Protein AF-A0A377TK53-F1 (afdb_monomer)

Radius of gyration: 16.34 Å; Cα contacts (8 Å, |Δi|>4): 93; chains: 1; bounding box: 39×44×39 Å

Mean predicted aligned error: 7.5 Å

Solvent-accessible surface area (backbone atoms only — not comparable to full-atom values): 8141 Å² total; per-residue (Å²): 136,91,84,86,88,82,91,79,59,53,68,45,54,50,68,70,58,77,65,82,84,60,102,73,78,70,63,69,45,51,53,53,54,50,49,53,52,41,72,78,66,66,74,84,88,68,83,54,44,70,42,62,84,74,58,54,81,93,41,42,94,43,36,70,63,53,53,51,48,35,44,75,70,61,76,45,63,85,86,48,52,45,61,58,61,66,82,74,84,78,51,76,68,38,51,52,53,50,47,54,49,33,56,63,48,26,78,84,39,48,69,63,20,51,56,52,44,54,51,52,51,66,65,44,70,76,58,86,126

Structure (mmCIF, N/CA/C/O backbone):
data_AF-A0A377TK53-F1
#
_entry.id   AF-A0A377TK53-F1
#
loop_
_atom_site.group_PDB
_atom_site.id
_atom_site.type_symbol
_atom_site.label_atom_id
_atom_site.label_alt_id
_atom_site.label_comp_id
_atom_site.label_asym_id
_atom_site.label_entity_id
_atom_site.label_seq_id
_atom_site.pdbx_PDB_ins_code
_atom_site.Cartn_x
_atom_site.Cartn_y
_atom_site.Cartn_z
_atom_site.occupancy
_atom_site.B_iso_or_equiv
_atom_site.auth_seq_id
_atom_site.auth_comp_id
_atom_site.auth_asym_id
_atom_site.auth_atom_id
_atom_site.pdbx_PDB_model_num
ATOM 1 N N . MET A 1 1 ? 8.059 -22.776 -9.772 1.00 59.97 1 MET A N 1
ATOM 2 C CA . MET A 1 1 ? 7.515 -21.518 -9.230 1.00 59.97 1 MET A CA 1
ATOM 3 C C . MET A 1 1 ? 8.327 -21.211 -7.991 1.00 59.97 1 MET A C 1
ATOM 5 O O . MET A 1 1 ? 8.435 -22.088 -7.143 1.00 59.97 1 MET A O 1
ATOM 9 N N . GLU A 1 2 ? 8.989 -20.063 -7.958 1.00 81.06 2 GLU A N 1
ATOM 10 C CA . GLU A 1 2 ? 9.778 -19.624 -6.807 1.00 81.06 2 GLU A CA 1
ATOM 11 C C . GLU A 1 2 ? 8.871 -18.802 -5.888 1.00 81.06 2 GLU A C 1
ATOM 13 O O . GLU A 1 2 ? 8.048 -18.025 -6.375 1.00 81.06 2 GLU A O 1
ATOM 18 N N . VAL A 1 3 ? 8.957 -19.035 -4.579 1.00 84.31 3 VAL A N 1
ATOM 19 C CA . VAL A 1 3 ? 8.161 -18.326 -3.571 1.00 84.31 3 VAL A CA 1
ATOM 20 C C . VAL A 1 3 ? 9.128 -17.680 -2.597 1.00 84.31 3 VAL A C 1
ATOM 22 O O . VAL A 1 3 ? 9.922 -18.372 -1.962 1.00 84.31 3 VAL A O 1
ATOM 25 N N . SER A 1 4 ? 9.030 -16.361 -2.475 1.00 83.44 4 SER A N 1
ATOM 26 C CA . SER A 1 4 ? 9.848 -15.568 -1.563 1.00 83.44 4 SER A CA 1
ATOM 27 C C . SER A 1 4 ? 9.000 -15.104 -0.386 1.00 83.44 4 SER A C 1
ATOM 29 O O . SER A 1 4 ? 7.893 -14.601 -0.575 1.00 83.44 4 SER A O 1
ATOM 31 N N . PHE A 1 5 ? 9.528 -15.266 0.826 1.00 85.31 5 PHE A N 1
ATOM 32 C CA . PHE A 1 5 ? 8.895 -14.803 2.058 1.00 85.31 5 PHE A CA 1
ATOM 33 C C . PHE A 1 5 ? 9.682 -13.626 2.621 1.00 85.31 5 PHE A C 1
ATOM 35 O O . PHE A 1 5 ? 10.900 -13.706 2.775 1.00 85.31 5 PHE A O 1
ATOM 42 N N . PHE A 1 6 ? 8.971 -12.555 2.956 1.00 83.31 6 PHE A N 1
ATOM 43 C CA . PHE A 1 6 ? 9.538 -11.352 3.551 1.00 83.31 6 PHE A CA 1
ATOM 44 C C . PHE A 1 6 ? 8.836 -11.081 4.879 1.00 83.31 6 PHE A C 1
ATOM 46 O O . PHE A 1 6 ? 7.615 -11.211 4.974 1.00 83.31 6 PHE A O 1
ATOM 53 N N . LEU A 1 7 ? 9.606 -10.718 5.904 1.00 82.38 7 LEU A N 1
ATOM 54 C CA . LEU A 1 7 ? 9.058 -10.206 7.157 1.00 82.38 7 LEU A CA 1
ATOM 55 C C . LEU A 1 7 ? 8.974 -8.686 7.060 1.00 82.38 7 LEU A C 1
ATOM 57 O O . LEU A 1 7 ? 9.950 -8.036 6.687 1.00 82.38 7 LEU A O 1
ATOM 61 N N . ILE A 1 8 ? 7.807 -8.141 7.392 1.00 78.56 8 ILE A N 1
ATOM 62 C CA . ILE A 1 8 ? 7.534 -6.706 7.366 1.00 78.56 8 ILE A CA 1
ATOM 63 C C . ILE A 1 8 ? 7.162 -6.281 8.784 1.00 78.56 8 ILE A C 1
ATOM 65 O O . ILE A 1 8 ? 6.319 -6.914 9.420 1.00 78.56 8 ILE A O 1
ATOM 69 N N . ASP A 1 9 ? 7.809 -5.226 9.271 1.00 79.50 9 ASP A N 1
ATOM 70 C CA . ASP A 1 9 ? 7.446 -4.567 10.522 1.00 79.50 9 ASP A CA 1
ATOM 71 C C . ASP A 1 9 ? 6.405 -3.477 10.229 1.00 79.50 9 ASP A C 1
ATOM 73 O O . ASP A 1 9 ? 6.673 -2.547 9.464 1.00 79.50 9 ASP A O 1
ATOM 77 N N . GLU A 1 10 ? 5.223 -3.619 10.832 1.00 74.31 10 GLU A N 1
ATOM 78 C CA . GLU A 1 10 ? 4.080 -2.704 10.708 1.00 74.31 10 GLU A CA 1
ATOM 79 C C . GLU A 1 10 ? 4.466 -1.261 11.074 1.00 74.31 10 GLU A C 1
ATOM 81 O O . GLU A 1 10 ? 4.167 -0.323 10.334 1.00 74.31 10 GLU A O 1
ATOM 86 N N . ASN A 1 11 ? 5.215 -1.075 12.166 1.00 72.69 11 ASN A N 1
ATOM 87 C CA . ASN A 1 11 ? 5.561 0.257 12.660 1.00 72.69 11 ASN A CA 1
ATOM 88 C C . ASN A 1 11 ? 6.606 0.935 11.777 1.00 72.69 11 ASN A C 1
ATOM 90 O O . ASN A 1 11 ? 6.524 2.140 11.545 1.00 72.69 11 ASN A O 1
ATOM 94 N N . ARG A 1 12 ? 7.565 0.164 11.256 1.00 68.38 12 ARG A N 1
ATOM 95 C CA . ARG A 1 12 ? 8.601 0.689 10.359 1.00 68.38 12 ARG A CA 1
ATOM 96 C C . ARG A 1 12 ? 8.010 1.155 9.028 1.00 68.38 12 ARG A C 1
ATOM 98 O O . ARG A 1 12 ? 8.453 2.165 8.488 1.00 68.38 12 ARG A O 1
ATOM 105 N N . PHE A 1 13 ? 7.010 0.435 8.514 1.00 67.56 13 PHE A N 1
ATOM 106 C CA . PHE A 1 13 ? 6.329 0.821 7.277 1.00 67.56 13 PHE A CA 1
ATOM 107 C C . PHE A 1 13 ? 5.521 2.111 7.468 1.00 67.56 13 PHE A C 1
ATOM 109 O O . PHE A 1 13 ? 5.651 3.021 6.660 1.00 67.56 13 PHE A O 1
ATOM 116 N N . ARG A 1 14 ? 4.784 2.242 8.579 1.00 68.69 14 ARG A N 1
ATOM 117 C CA . ARG A 1 14 ? 3.965 3.431 8.864 1.00 68.69 14 ARG A CA 1
ATOM 118 C C . ARG A 1 14 ? 4.777 4.719 9.060 1.00 68.69 14 ARG A C 1
ATOM 120 O O . ARG A 1 14 ? 4.321 5.792 8.687 1.00 68.69 14 ARG A O 1
ATOM 127 N N . HIS A 1 15 ? 5.971 4.640 9.648 1.00 64.12 15 HIS A N 1
ATOM 128 C CA . HIS A 1 15 ? 6.778 5.828 9.971 1.00 64.12 15 HIS A CA 1
ATOM 129 C C . HIS A 1 15 ? 7.702 6.283 8.829 1.00 64.12 15 HIS A C 1
ATOM 131 O O . HIS A 1 15 ? 8.598 7.093 9.060 1.00 64.12 15 HIS A O 1
ATOM 137 N N . ASN A 1 16 ? 7.509 5.769 7.604 1.00 58.03 16 ASN A N 1
AT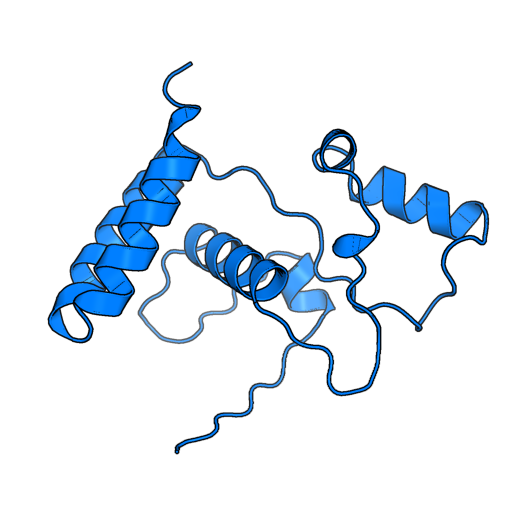OM 138 C CA . ASN A 1 16 ? 8.363 6.048 6.444 1.00 58.03 16 ASN A CA 1
ATOM 139 C C . ASN A 1 16 ? 9.861 5.811 6.741 1.00 58.03 16 ASN A C 1
ATOM 141 O O . ASN A 1 16 ? 10.748 6.442 6.164 1.00 58.03 16 ASN A O 1
ATOM 145 N N . GLU A 1 17 ? 10.163 4.887 7.661 1.00 49.97 17 GLU A N 1
ATOM 146 C CA . GLU A 1 17 ? 11.528 4.471 7.960 1.00 49.97 17 GLU A CA 1
ATOM 147 C C . GLU A 1 17 ? 11.973 3.491 6.870 1.00 49.97 17 GLU A C 1
ATOM 149 O O . GLU A 1 17 ? 12.093 2.271 7.064 1.00 49.97 17 GLU A O 1
ATOM 154 N N . SER A 1 18 ? 12.218 4.044 5.679 1.00 49.84 18 SER A N 1
ATOM 155 C CA . SER A 1 18 ? 12.887 3.381 4.566 1.00 49.84 18 SER A CA 1
ATOM 156 C C . SER A 1 18 ? 14.341 3.099 4.960 1.00 49.84 18 SER A C 1
ATOM 158 O O . SER A 1 18 ? 15.283 3.746 4.512 1.00 49.84 18 SER A O 1
ATOM 160 N N . GLY A 1 19 ? 14.543 2.159 5.884 1.00 44.72 19 GLY A N 1
ATOM 161 C CA . GLY A 1 19 ? 15.859 1.608 6.172 1.00 44.72 19 GLY A CA 1
ATOM 162 C C . GLY A 1 19 ? 16.398 0.976 4.895 1.00 44.72 19 GLY A C 1
ATOM 163 O O . GLY A 1 19 ? 15.650 0.248 4.240 1.00 44.72 19 GLY A O 1
ATOM 164 N N . SER A 1 20 ? 17.658 1.271 4.560 1.00 37.66 20 SER A N 1
ATOM 165 C CA . SER A 1 20 ? 18.227 0.957 3.250 1.00 37.66 20 SER A CA 1
ATOM 166 C C . SER A 1 20 ? 18.041 -0.522 2.919 1.00 37.66 20 SER A C 1
ATOM 168 O O . SER A 1 20 ? 18.667 -1.387 3.546 1.00 37.66 20 SER A O 1
ATOM 170 N N . LEU A 1 21 ? 17.191 -0.833 1.948 1.00 42.03 21 LEU A N 1
ATOM 171 C CA . LEU A 1 21 ? 17.032 -2.190 1.438 1.00 42.03 21 LEU A CA 1
ATOM 172 C C . LEU A 1 21 ? 17.956 -2.330 0.228 1.00 42.03 21 LEU A C 1
ATOM 174 O O . LEU A 1 21 ? 17.533 -2.637 -0.874 1.00 42.03 21 LEU A O 1
ATOM 178 N N . GLY A 1 22 ? 19.252 -2.134 0.495 1.00 40.84 22 GLY A N 1
ATOM 179 C CA . GLY A 1 22 ? 20.362 -2.410 -0.409 1.00 40.84 22 GLY A CA 1
ATOM 180 C C . GLY A 1 22 ? 20.506 -1.431 -1.570 1.00 40.84 22 GLY A C 1
ATOM 181 O O . GLY A 1 22 ? 19.842 -1.606 -2.571 1.00 40.84 22 GLY A O 1
ATOM 182 N N . GLY A 1 23 ? 21.459 -0.492 -1.466 1.00 36.88 23 GLY A N 1
ATOM 183 C CA . GLY A 1 23 ? 22.249 0.135 -2.554 1.00 36.88 23 GLY A CA 1
ATOM 184 C C . GLY A 1 23 ? 21.540 0.835 -3.726 1.00 36.88 23 GLY A C 1
ATOM 185 O O . GLY A 1 23 ? 22.200 1.485 -4.530 1.00 36.88 23 GLY A O 1
ATOM 186 N N . GLU A 1 24 ? 20.228 0.711 -3.819 1.00 46.62 24 GLU A N 1
ATOM 187 C CA . GLU A 1 24 ? 19.394 0.912 -4.994 1.00 46.62 24 GLU A CA 1
ATOM 188 C C . GLU A 1 24 ? 18.044 1.498 -4.528 1.00 46.62 24 GLU A C 1
ATOM 190 O O . GLU A 1 24 ? 16.978 1.026 -4.904 1.00 46.62 24 GLU A O 1
ATOM 195 N N . ASP A 1 25 ? 18.080 2.492 -3.638 1.00 49.84 25 ASP A N 1
ATOM 196 C CA . ASP A 1 25 ? 16.866 3.063 -3.049 1.00 49.84 25 ASP A CA 1
ATOM 197 C C . ASP A 1 25 ? 16.526 4.416 -3.693 1.00 49.84 25 ASP A C 1
ATOM 199 O O . ASP A 1 25 ? 17.309 5.366 -3.644 1.00 49.84 25 ASP A O 1
ATOM 203 N N . CYS A 1 26 ? 15.312 4.525 -4.240 1.00 51.09 26 CYS A N 1
ATOM 204 C CA . CYS A 1 26 ? 14.711 5.781 -4.714 1.00 51.09 26 CYS A CA 1
ATOM 205 C C . CYS A 1 26 ? 13.969 6.542 -3.586 1.00 51.09 26 CYS A C 1
ATOM 207 O O . CYS A 1 26 ? 12.993 7.249 -3.839 1.00 51.09 26 CYS A O 1
ATOM 209 N N . GLY A 1 27 ? 14.396 6.375 -2.328 1.00 62.09 27 GLY A N 1
ATOM 210 C CA . GLY A 1 27 ? 13.819 7.056 -1.160 1.00 62.09 27 GLY A CA 1
ATOM 211 C C . GLY A 1 27 ? 12.331 6.753 -0.916 1.00 62.09 27 GLY A C 1
ATOM 212 O O . GLY A 1 27 ? 11.881 5.616 -1.078 1.00 62.09 27 GLY A O 1
ATOM 213 N N . SER A 1 28 ? 11.564 7.786 -0.542 1.00 61.38 28 SER A N 1
ATOM 214 C CA . SER A 1 28 ? 10.114 7.749 -0.255 1.00 61.38 28 SER A CA 1
ATOM 215 C C . SER A 1 28 ? 9.264 7.270 -1.436 1.00 61.38 28 SER A C 1
ATOM 217 O O . SER A 1 28 ? 8.273 6.567 -1.251 1.00 61.38 28 SER A O 1
ATOM 219 N N . THR A 1 29 ? 9.692 7.570 -2.663 1.00 65.31 29 THR A N 1
ATOM 220 C CA . THR A 1 29 ? 8.986 7.195 -3.899 1.00 65.31 29 THR A CA 1
ATOM 221 C C . THR A 1 29 ? 8.783 5.683 -4.006 1.00 65.31 29 THR A C 1
ATOM 223 O O . THR A 1 29 ? 7.704 5.192 -4.339 1.00 65.31 29 T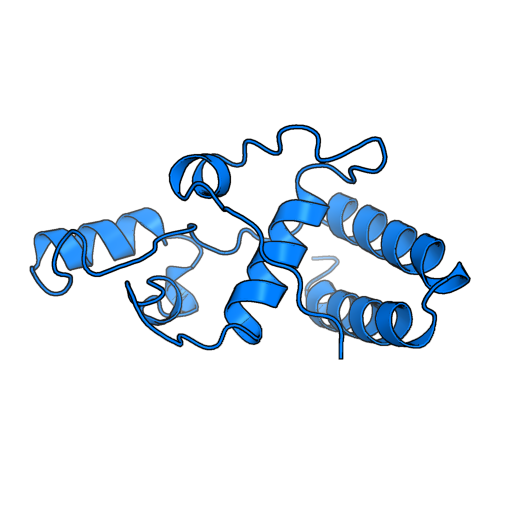HR A O 1
ATOM 226 N N . GLN A 1 30 ? 9.837 4.917 -3.719 1.00 70.06 30 GLN A N 1
ATOM 227 C CA . GLN A 1 30 ? 9.794 3.459 -3.793 1.00 70.06 30 GLN A CA 1
ATOM 228 C C . GLN A 1 30 ? 8.873 2.880 -2.722 1.00 70.06 30 GLN A C 1
ATOM 230 O O . GLN A 1 30 ? 8.174 1.903 -2.983 1.00 70.06 30 GLN A O 1
ATOM 235 N N . HIS A 1 31 ? 8.855 3.491 -1.540 1.00 74.50 31 HIS A N 1
ATOM 236 C CA . HIS A 1 31 ? 7.979 3.088 -0.452 1.00 74.50 31 HIS A CA 1
ATOM 237 C C . HIS A 1 31 ? 6.499 3.237 -0.835 1.00 74.50 31 HIS A C 1
ATOM 239 O O . HIS A 1 31 ? 5.755 2.261 -0.741 1.00 74.50 31 HIS A O 1
ATOM 245 N N . ILE A 1 32 ? 6.101 4.398 -1.367 1.00 76.81 32 ILE A N 1
ATOM 246 C CA . ILE A 1 32 ? 4.710 4.670 -1.769 1.00 76.81 32 ILE A CA 1
ATOM 247 C C . ILE A 1 32 ? 4.253 3.702 -2.865 1.00 76.81 32 ILE A C 1
ATOM 249 O O . ILE A 1 32 ? 3.188 3.101 -2.762 1.00 76.81 32 ILE A O 1
ATOM 253 N N . LEU A 1 33 ? 5.081 3.481 -3.891 1.00 78.69 33 LEU A N 1
ATOM 254 C CA . LEU A 1 33 ? 4.725 2.586 -4.997 1.00 78.69 33 LEU A CA 1
ATOM 255 C C . LEU A 1 33 ? 4.627 1.121 -4.579 1.00 78.69 33 LEU A C 1
ATOM 257 O O . LEU A 1 33 ? 3.815 0.377 -5.127 1.00 78.69 33 LEU A O 1
ATOM 261 N N . LEU A 1 34 ? 5.459 0.689 -3.629 1.00 80.50 34 LEU A N 1
ATOM 262 C CA . LEU A 1 34 ? 5.359 -0.654 -3.065 1.00 80.50 34 LEU A CA 1
ATOM 263 C C . LEU A 1 34 ? 4.102 -0.806 -2.207 1.00 80.50 34 LEU A C 1
ATOM 265 O O . LEU A 1 34 ? 3.472 -1.860 -2.270 1.00 80.50 34 LEU A O 1
ATOM 269 N N . LEU A 1 35 ? 3.732 0.221 -1.437 1.00 85.56 35 LEU A N 1
ATOM 270 C CA . LEU A 1 35 ? 2.516 0.204 -0.627 1.00 85.56 35 LEU A CA 1
ATOM 271 C C . LEU A 1 35 ? 1.254 0.202 -1.499 1.00 85.56 35 LEU A C 1
ATOM 273 O O . LEU A 1 35 ? 0.365 -0.613 -1.269 1.00 85.56 35 LEU A O 1
ATOM 277 N N . ASP A 1 36 ? 1.214 1.026 -2.549 1.00 86.38 36 ASP A N 1
ATOM 278 C CA . ASP A 1 36 ? 0.142 1.024 -3.554 1.00 86.38 36 ASP A CA 1
ATOM 279 C C . ASP A 1 36 ? 0.014 -0.346 -4.239 1.00 86.38 36 ASP A C 1
ATOM 281 O O . ASP A 1 36 ? -1.077 -0.916 -4.314 1.00 86.38 36 ASP A O 1
ATOM 285 N N . GLU A 1 37 ? 1.130 -0.916 -4.711 1.00 85.75 37 GLU A N 1
ATOM 286 C CA . GLU A 1 37 ? 1.126 -2.243 -5.336 1.00 85.75 37 GLU A CA 1
ATOM 287 C C . GLU A 1 37 ? 0.651 -3.312 -4.344 1.00 85.75 37 GLU A C 1
ATOM 289 O O . GLU A 1 37 ? -0.134 -4.190 -4.715 1.00 85.75 37 GLU A O 1
ATOM 294 N N . PHE A 1 38 ? 1.072 -3.222 -3.078 1.00 89.19 38 PHE A N 1
ATOM 295 C CA . PHE A 1 38 ? 0.612 -4.109 -2.017 1.00 89.19 38 PHE A CA 1
ATOM 296 C C . PHE A 1 38 ? -0.898 -3.983 -1.804 1.00 89.19 38 PHE A C 1
ATOM 298 O O . PHE A 1 38 ? -1.594 -4.988 -1.906 1.00 89.19 38 PHE A O 1
ATOM 305 N N . TYR A 1 39 ? -1.437 -2.786 -1.577 1.00 91.19 39 TYR A N 1
ATOM 306 C CA . TYR A 1 39 ? -2.870 -2.607 -1.338 1.00 91.19 39 TYR A CA 1
ATOM 307 C C . TYR A 1 39 ? -3.739 -3.049 -2.518 1.00 91.19 39 TYR A C 1
ATOM 309 O O . TYR A 1 39 ? -4.765 -3.696 -2.303 1.00 91.19 39 TYR A O 1
ATOM 317 N N . ARG A 1 40 ? -3.309 -2.811 -3.764 1.00 87.88 40 ARG A N 1
ATOM 318 C CA . ARG A 1 40 ? -4.076 -3.226 -4.951 1.00 87.88 40 ARG A CA 1
ATOM 319 C C . ARG A 1 40 ? -4.034 -4.726 -5.234 1.00 87.88 40 ARG A C 1
ATOM 321 O O . ARG A 1 40 ? -4.955 -5.241 -5.867 1.00 87.88 40 ARG A O 1
ATOM 328 N N . THR A 1 41 ? -2.975 -5.428 -4.827 1.00 89.81 41 THR A N 1
ATOM 329 C CA . THR A 1 41 ? -2.750 -6.831 -5.233 1.00 89.81 41 THR A CA 1
ATOM 330 C C . THR A 1 41 ? -2.726 -7.832 -4.080 1.00 89.81 41 THR A C 1
ATOM 332 O O . THR A 1 41 ? -2.730 -9.042 -4.325 1.00 89.81 41 THR A O 1
ATOM 335 N N . ALA A 1 42 ? -2.724 -7.371 -2.827 1.00 91.94 42 ALA A N 1
ATOM 336 C CA . ALA A 1 42 ? -2.641 -8.242 -1.665 1.00 91.94 42 ALA A CA 1
ATOM 337 C C . ALA A 1 42 ? -3.851 -9.175 -1.556 1.00 91.94 42 ALA A C 1
ATOM 339 O O . ALA A 1 42 ? -5.012 -8.775 -1.634 1.00 91.94 42 ALA A O 1
ATOM 340 N N . VAL A 1 43 ? -3.558 -10.444 -1.268 1.00 91.94 43 VAL A N 1
ATOM 341 C CA . VAL A 1 43 ? -4.558 -11.460 -0.946 1.00 91.94 43 VAL A CA 1
ATOM 342 C C . VAL A 1 43 ? -4.308 -11.947 0.473 1.00 91.94 43 VAL A C 1
ATOM 344 O O . VAL A 1 43 ? -3.272 -12.541 0.777 1.00 91.94 43 VAL A O 1
ATOM 347 N N . ARG A 1 44 ? -5.275 -11.713 1.364 1.00 91.94 44 ARG A N 1
ATOM 348 C CA . ARG A 1 44 ? -5.201 -12.186 2.751 1.00 91.94 44 ARG A CA 1
ATOM 349 C C . ARG A 1 44 ? -5.420 -13.697 2.805 1.00 91.94 44 ARG A C 1
ATOM 351 O O . ARG A 1 44 ? -6.547 -14.165 2.679 1.00 91.94 44 ARG A O 1
ATOM 358 N N . LEU A 1 45 ? -4.347 -14.443 3.0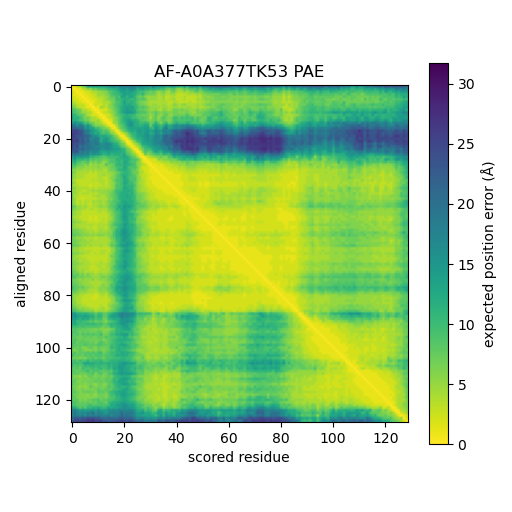62 1.00 91.56 45 LEU A N 1
ATOM 359 C CA . LEU A 1 45 ? -4.414 -15.888 3.309 1.00 91.56 45 LEU A CA 1
ATOM 360 C C . LEU A 1 45 ? -4.878 -16.209 4.741 1.00 91.56 45 LEU A C 1
ATOM 362 O O . LEU A 1 45 ? -5.694 -17.104 4.942 1.00 91.56 45 LEU A O 1
ATOM 366 N N . ALA A 1 46 ? -4.367 -15.475 5.735 1.00 91.81 46 ALA A N 1
ATOM 367 C CA . ALA A 1 46 ? -4.690 -15.615 7.158 1.00 91.81 46 ALA A CA 1
ATOM 368 C C . ALA A 1 46 ? -4.275 -14.346 7.936 1.00 91.81 46 ALA A C 1
ATOM 370 O O . ALA A 1 46 ? -3.719 -13.418 7.355 1.00 91.81 46 ALA A O 1
ATOM 371 N N . GLY A 1 47 ? -4.516 -14.304 9.252 1.00 92.50 47 GLY A N 1
ATOM 372 C CA . GLY A 1 47 ? -4.039 -13.218 10.124 1.00 92.50 47 GLY A CA 1
ATOM 373 C C . GLY A 1 47 ? -4.935 -11.979 10.118 1.00 92.50 47 GLY A C 1
ATOM 374 O O . GLY A 1 47 ? -6.138 -12.098 9.894 1.00 92.50 47 GLY A O 1
ATOM 375 N N . LYS A 1 48 ? -4.380 -10.796 10.394 1.00 93.94 48 LYS A N 1
ATOM 376 C CA . LYS A 1 48 ? -5.133 -9.533 10.480 1.00 93.94 48 LYS A CA 1
ATOM 377 C C . LYS A 1 48 ? -5.703 -9.091 9.119 1.00 93.94 48 LYS A C 1
ATOM 379 O O . LYS A 1 48 ? -5.208 -9.506 8.072 1.00 93.94 48 LYS A O 1
ATOM 384 N N . ARG A 1 49 ? -6.774 -8.291 9.120 1.00 94.44 49 ARG A N 1
ATOM 385 C CA . ARG A 1 49 ? -7.335 -7.655 7.905 1.00 94.44 49 ARG A CA 1
ATOM 386 C C . ARG A 1 49 ? -6.535 -6.405 7.547 1.00 94.44 49 ARG A C 1
ATOM 388 O O . ARG A 1 49 ? -6.013 -5.765 8.446 1.00 94.44 49 ARG A O 1
ATOM 395 N N . ILE A 1 50 ? -6.459 -6.048 6.268 1.00 94.31 50 ILE A N 1
ATOM 396 C CA . ILE A 1 50 ? -5.834 -4.785 5.844 1.00 94.31 50 ILE A CA 1
ATOM 397 C C . ILE A 1 50 ? -6.781 -3.639 6.199 1.00 94.31 50 ILE A C 1
ATOM 399 O O . ILE A 1 50 ? -7.941 -3.675 5.782 1.00 94.31 50 ILE A O 1
ATOM 403 N N . LEU A 1 51 ? -6.297 -2.669 6.980 1.00 94.50 51 LEU A N 1
ATOM 404 C CA . LEU A 1 51 ? -7.116 -1.556 7.459 1.00 94.50 51 LEU A CA 1
ATOM 405 C C . LEU A 1 51 ? -7.489 -0.573 6.351 1.00 94.50 51 LEU A C 1
ATOM 407 O O . LEU A 1 51 ? -8.636 -0.148 6.301 1.00 94.50 51 LEU A O 1
ATOM 411 N N . TRP A 1 52 ? -6.552 -0.282 5.449 1.00 94.31 52 TRP A N 1
ATOM 412 C CA . TRP A 1 52 ? -6.711 0.698 4.372 1.00 94.31 52 TRP A CA 1
ATOM 413 C C . TRP A 1 52 ? -7.997 0.516 3.548 1.00 94.31 52 TRP A C 1
ATOM 415 O O . TRP A 1 52 ? -8.682 1.480 3.243 1.00 94.31 52 TRP A O 1
ATOM 425 N N . ASN A 1 53 ? -8.431 -0.730 3.326 1.00 93.19 53 ASN A N 1
ATOM 426 C CA . ASN A 1 53 ? -9.682 -1.041 2.618 1.00 93.19 53 ASN A CA 1
ATOM 427 C C . ASN A 1 53 ? -10.965 -0.526 3.308 1.00 93.19 53 ASN A C 1
ATOM 429 O O . ASN A 1 53 ? -12.042 -0.603 2.717 1.00 93.19 53 ASN A O 1
ATOM 433 N N . MET A 1 54 ? -10.886 -0.097 4.570 1.00 94.19 54 MET A N 1
ATOM 434 C CA . MET A 1 54 ? -12.003 0.479 5.325 1.00 94.19 54 MET A CA 1
ATOM 435 C C . MET A 1 54 ? -12.088 2.002 5.186 1.00 94.19 54 MET A C 1
ATOM 437 O O . MET A 1 54 ? -13.088 2.571 5.621 1.00 94.19 54 MET A O 1
ATOM 441 N N . VAL A 1 55 ? -11.062 2.652 4.630 1.00 94.69 55 VAL A N 1
ATOM 442 C CA . VAL A 1 55 ? -10.992 4.109 4.496 1.00 94.69 55 VAL A CA 1
ATOM 443 C C . VAL A 1 55 ? -11.548 4.514 3.125 1.00 94.69 55 VAL A C 1
ATOM 445 O O . VAL A 1 55 ? -11.082 4.014 2.101 1.00 94.69 55 VAL A O 1
ATOM 448 N N . PRO A 1 56 ? -12.595 5.356 3.068 1.00 93.88 56 PRO A N 1
ATOM 449 C CA . PRO A 1 56 ? -13.092 5.904 1.810 1.00 93.88 56 PRO A CA 1
ATOM 450 C C . PRO A 1 56 ? -12.052 6.805 1.139 1.00 93.88 56 PRO A C 1
ATOM 452 O O . PRO A 1 5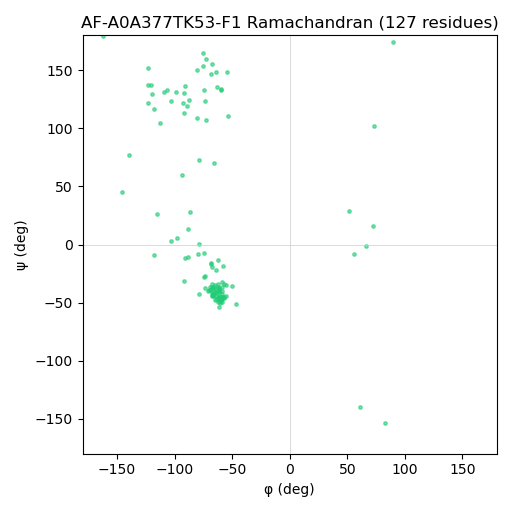6 ? -11.330 7.517 1.828 1.00 93.88 56 PRO A O 1
ATOM 455 N N . CYS A 1 57 ? -12.047 6.860 -0.197 1.00 89.75 57 CYS A N 1
ATOM 456 C CA . CYS A 1 57 ? -11.108 7.704 -0.949 1.00 89.75 57 CYS A CA 1
ATOM 457 C C . CYS A 1 57 ? -11.161 9.189 -0.544 1.00 89.75 57 CYS A C 1
ATOM 459 O O . CYS A 1 57 ? -10.123 9.838 -0.507 1.00 89.75 57 CYS A O 1
ATOM 461 N N . ASP A 1 58 ? -12.343 9.713 -0.200 1.00 92.00 58 ASP A N 1
ATOM 462 C CA . ASP A 1 58 ? -12.519 11.112 0.224 1.00 92.00 58 ASP A CA 1
ATOM 463 C C . ASP A 1 58 ? -11.873 11.417 1.595 1.00 92.00 58 ASP A C 1
ATOM 465 O O . ASP A 1 58 ? -11.655 12.577 1.937 1.00 92.00 58 ASP A O 1
ATOM 469 N N . GLU A 1 59 ? -11.557 10.385 2.382 1.00 93.75 59 GLU A N 1
ATOM 470 C CA . GLU A 1 59 ? -10.954 10.490 3.717 1.00 93.75 59 GLU A CA 1
ATOM 471 C C . GLU A 1 59 ? -9.453 10.159 3.705 1.00 93.75 59 GLU A C 1
ATOM 473 O O . GLU A 1 59 ? -8.817 10.173 4.756 1.00 93.75 59 GLU A O 1
ATOM 478 N N . GLU A 1 60 ? -8.860 9.879 2.537 1.00 89.94 60 GLU A N 1
ATOM 479 C CA . GLU A 1 60 ? -7.456 9.458 2.428 1.00 89.94 60 GLU A CA 1
ATOM 480 C C . GLU A 1 60 ? -6.487 10.535 2.944 1.00 89.94 60 GLU A C 1
ATOM 482 O O . GLU A 1 60 ? -5.541 10.233 3.671 1.00 89.94 60 GLU A O 1
ATOM 487 N N . GLU A 1 61 ? -6.766 11.813 2.660 1.00 88.75 61 GLU A N 1
ATOM 488 C CA . GLU A 1 61 ? -5.990 12.948 3.188 1.00 88.75 61 GLU A CA 1
ATOM 489 C C . GLU A 1 61 ? -6.071 13.068 4.720 1.00 88.75 61 GLU A C 1
ATOM 491 O O . GLU A 1 61 ? -5.183 13.640 5.352 1.00 88.75 61 GLU A O 1
ATOM 496 N N . HIS A 1 62 ? -7.118 12.499 5.322 1.00 92.06 62 HIS A N 1
ATOM 497 C CA . HIS A 1 62 ? -7.406 12.532 6.755 1.00 92.06 62 HIS A CA 1
ATOM 498 C C . HIS A 1 62 ? -7.338 11.125 7.376 1.00 92.06 62 HIS A C 1
ATOM 500 O O . HIS A 1 62 ? -7.976 10.866 8.399 1.00 92.06 62 HIS A O 1
ATOM 506 N N . TYR A 1 63 ? -6.557 10.217 6.770 1.00 92.75 63 TYR A N 1
ATOM 507 C CA . TYR A 1 63 ? -6.514 8.788 7.104 1.00 92.75 63 TYR A CA 1
ATOM 508 C C . TYR A 1 63 ? -6.421 8.521 8.612 1.00 92.75 63 TYR A C 1
ATOM 510 O O . TYR A 1 63 ? -7.219 7.764 9.169 1.00 92.75 63 TYR A O 1
ATOM 518 N N . ASP A 1 64 ? -5.459 9.159 9.286 1.00 92.31 64 ASP A N 1
ATOM 519 C CA . ASP A 1 64 ? -5.209 8.934 10.711 1.00 92.31 64 ASP A CA 1
ATOM 520 C C . ASP A 1 64 ? -6.402 9.364 11.575 1.00 92.31 64 ASP A C 1
ATOM 522 O O . ASP A 1 64 ? -6.825 8.614 12.459 1.00 92.31 64 ASP A O 1
ATOM 526 N N . ASP A 1 65 ? -6.987 10.529 11.293 1.00 95.00 65 ASP A N 1
ATOM 527 C CA . ASP A 1 65 ? -8.138 11.054 12.032 1.00 95.00 65 ASP A CA 1
ATOM 528 C C . ASP A 1 65 ? -9.380 10.181 11.815 1.00 95.00 65 ASP A C 1
ATOM 530 O O . ASP A 1 65 ? -10.082 9.838 12.776 1.00 95.00 65 ASP A O 1
ATOM 534 N N . TYR A 1 66 ? -9.616 9.750 10.573 1.00 95.75 66 TYR A N 1
ATOM 535 C CA . TYR A 1 66 ? -10.717 8.857 10.223 1.00 95.75 66 TYR A CA 1
ATOM 536 C C . TYR A 1 66 ? -10.603 7.513 10.954 1.00 95.75 66 TYR A C 1
ATOM 538 O O . TYR A 1 66 ? -11.540 7.067 11.629 1.00 95.75 66 TYR A O 1
ATOM 546 N N . VAL A 1 67 ? -9.426 6.886 10.893 1.00 95.31 67 VAL A N 1
ATOM 547 C CA . VAL A 1 67 ? -9.144 5.611 11.563 1.00 95.31 67 VAL A CA 1
ATOM 548 C C . VAL A 1 67 ? -9.281 5.735 13.081 1.00 95.31 67 VAL A C 1
ATOM 550 O O . VAL A 1 67 ? -9.911 4.880 13.715 1.00 95.31 67 VAL A O 1
ATOM 553 N N . MET A 1 68 ? -8.741 6.798 13.685 1.00 95.25 68 MET A N 1
ATOM 554 C CA . MET A 1 68 ? -8.892 7.048 15.122 1.00 95.25 68 MET A CA 1
ATOM 555 C C . MET A 1 68 ? -10.363 7.228 15.511 1.00 95.25 68 MET A C 1
ATOM 557 O O . MET A 1 68 ? -10.799 6.689 16.532 1.00 95.25 68 MET A O 1
ATOM 561 N N . GLY A 1 69 ? -11.152 7.908 14.676 1.00 96.88 69 GLY A N 1
ATOM 562 C CA . GLY A 1 69 ? -12.597 8.034 14.844 1.00 96.88 69 GLY A CA 1
ATOM 563 C C . GLY A 1 69 ? -13.310 6.680 14.863 1.00 96.88 69 GLY A C 1
ATOM 564 O O . GLY A 1 69 ? -14.131 6.428 15.749 1.00 96.88 69 GLY A O 1
ATOM 565 N N . LEU A 1 70 ? -12.960 5.774 13.947 1.00 96.62 70 LEU A N 1
ATOM 566 C CA . LEU A 1 70 ? -13.540 4.430 13.899 1.00 96.62 70 LEU A CA 1
ATOM 567 C C . LEU A 1 70 ? -13.181 3.574 15.126 1.00 96.62 70 LEU A C 1
ATOM 569 O O . LEU A 1 70 ? -14.029 2.819 15.615 1.00 96.62 70 LEU A O 1
ATOM 573 N N . TYR A 1 71 ? -11.960 3.698 15.656 1.00 96.06 71 TYR A N 1
ATOM 574 C CA . TYR A 1 71 ? -11.587 3.054 16.921 1.00 96.06 71 TYR A CA 1
ATOM 575 C C . TYR A 1 71 ? -12.353 3.644 18.108 1.00 96.06 71 TYR A C 1
ATOM 577 O O . TYR A 1 71 ? -12.876 2.893 18.931 1.00 96.06 71 TYR A O 1
ATOM 585 N N . ALA A 1 72 ? -12.474 4.973 18.185 1.00 96.75 72 ALA A N 1
ATOM 586 C CA . ALA A 1 72 ? -13.192 5.651 19.266 1.00 96.75 72 ALA A CA 1
ATOM 587 C C . ALA A 1 72 ? -14.686 5.286 19.304 1.00 96.75 72 ALA A C 1
ATOM 589 O O . ALA A 1 72 ? -15.277 5.176 20.377 1.00 96.75 72 ALA A O 1
ATOM 590 N N . GLN A 1 73 ? -15.290 5.054 18.137 1.00 96.38 73 GLN A N 1
ATOM 591 C CA . GLN A 1 73 ? -16.681 4.614 18.000 1.00 96.38 73 GLN A CA 1
ATOM 592 C C . GLN A 1 73 ? -16.869 3.105 18.240 1.00 96.38 73 GLN A C 1
ATOM 594 O O . GLN A 1 73 ? -18.003 2.630 18.288 1.00 96.38 73 GLN A O 1
ATOM 599 N N . GLY A 1 74 ? -15.781 2.340 18.382 1.00 94.81 74 GLY A N 1
ATOM 600 C CA . GLY A 1 74 ? -15.821 0.885 18.538 1.00 94.81 74 GLY A CA 1
ATOM 601 C C . GLY A 1 74 ? -16.181 0.127 17.257 1.00 94.81 74 GLY A C 1
ATOM 602 O O . GLY A 1 74 ? -16.530 -1.049 17.327 1.00 94.81 74 GLY A O 1
ATOM 603 N N . VAL A 1 75 ? -16.102 0.778 16.091 1.00 95.81 75 VAL A N 1
ATOM 604 C CA . VAL A 1 75 ? -16.314 0.133 14.783 1.00 95.81 75 VAL A CA 1
ATOM 605 C C . VAL A 1 75 ? -15.150 -0.806 14.463 1.00 95.81 75 VAL A C 1
ATOM 607 O O . VAL A 1 75 ? -15.352 -1.905 13.945 1.00 95.81 75 VAL A O 1
ATOM 610 N N . LEU A 1 76 ? -13.927 -0.393 14.805 1.00 96.19 76 LEU A N 1
ATOM 611 C CA . LEU A 1 76 ? -12.726 -1.209 14.668 1.00 96.19 76 LEU A CA 1
ATOM 612 C C . LEU A 1 76 ? -12.352 -1.846 16.005 1.00 96.19 76 LEU A C 1
ATOM 614 O O . LEU A 1 76 ? -12.233 -1.172 17.027 1.00 96.19 76 LEU A O 1
ATOM 618 N N . THR A 1 77 ? -12.096 -3.153 15.979 1.00 94.44 77 THR A N 1
ATOM 619 C CA . THR A 1 77 ? -11.540 -3.873 17.130 1.00 94.44 77 THR A CA 1
ATOM 620 C C . THR A 1 77 ? -10.009 -3.802 17.099 1.00 94.44 77 THR A C 1
ATOM 622 O O . THR A 1 77 ? -9.409 -4.208 16.097 1.00 94.44 77 THR A O 1
ATOM 625 N N . PRO A 1 78 ? -9.342 -3.321 18.168 1.00 88.94 78 PRO A N 1
ATOM 626 C CA . PRO A 1 78 ? -7.882 -3.318 18.249 1.00 88.94 78 PRO A CA 1
ATOM 627 C C . PRO A 1 78 ? -7.282 -4.712 18.017 1.00 88.94 78 PRO A C 1
ATOM 629 O O . PRO A 1 78 ? -7.874 -5.721 18.388 1.00 88.94 78 PRO A O 1
ATOM 632 N N . ASN A 1 79 ? -6.082 -4.773 17.433 1.00 89.62 79 ASN A N 1
ATOM 633 C CA . ASN A 1 79 ? -5.351 -6.004 17.083 1.00 89.62 79 ASN A CA 1
ATOM 634 C C . ASN A 1 79 ? -5.970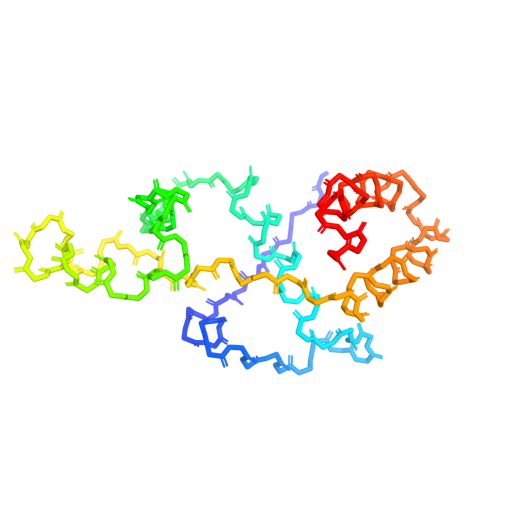 -6.906 15.995 1.00 89.62 79 ASN A C 1
ATOM 636 O O . ASN A 1 79 ? -5.332 -7.891 15.619 1.00 89.62 79 ASN A O 1
ATOM 640 N N . GLU A 1 80 ? -7.131 -6.576 15.424 1.00 94.31 80 GLU A N 1
ATOM 641 C CA . GLU A 1 80 ? -7.694 -7.323 14.282 1.00 94.31 80 GLU A CA 1
ATOM 642 C C . GLU A 1 80 ? -7.213 -6.820 12.910 1.00 94.31 80 GLU A C 1
ATOM 644 O O . GLU A 1 80 ? -7.417 -7.489 11.887 1.00 94.31 80 GLU A O 1
ATOM 649 N N . TRP A 1 81 ? -6.538 -5.669 12.892 1.00 94.00 81 TRP A N 1
ATOM 650 C CA . TRP A 1 81 ? -6.173 -4.932 11.685 1.00 94.00 81 TRP A CA 1
ATOM 651 C C . TRP A 1 81 ? -4.659 -4.748 11.552 1.00 94.00 81 TRP A C 1
ATOM 653 O O . TRP A 1 81 ? -3.963 -4.492 12.536 1.00 94.00 81 TRP A O 1
ATOM 663 N N . LEU A 1 82 ? -4.168 -4.952 10.332 1.00 92.81 82 LEU A N 1
ATOM 664 C CA . LEU A 1 82 ? -2.839 -4.582 9.869 1.00 92.81 82 LEU A CA 1
ATOM 665 C C . LEU A 1 82 ? -2.957 -3.182 9.273 1.00 92.81 82 LEU A C 1
ATOM 667 O O . LEU A 1 82 ? -3.633 -3.012 8.252 1.00 92.81 82 LEU A O 1
ATOM 671 N N . ASP A 1 83 ? -2.321 -2.216 9.920 1.00 91.38 83 ASP A N 1
ATOM 672 C CA . ASP A 1 83 ? -2.353 -0.817 9.520 1.00 91.38 83 ASP A CA 1
ATOM 673 C C . ASP A 1 83 ? -0.966 -0.374 9.050 1.00 91.38 83 ASP A C 1
ATOM 675 O O . ASP A 1 83 ? -0.058 -0.166 9.854 1.00 91.38 83 ASP A O 1
ATOM 679 N N . LEU A 1 84 ? -0.802 -0.249 7.732 1.00 89.19 84 LEU A N 1
ATOM 680 C CA . LEU A 1 84 ? 0.435 0.248 7.123 1.00 89.19 84 LEU A CA 1
ATOM 681 C C . LEU A 1 84 ? 0.348 1.747 6.776 1.00 89.19 84 LEU A C 1
ATOM 683 O O . LEU A 1 84 ? 1.291 2.269 6.191 1.00 89.19 84 LEU A O 1
ATOM 687 N N . GLY A 1 85 ? -0.739 2.434 7.159 1.00 89.00 85 GLY A N 1
ATOM 688 C CA . GLY A 1 85 ? -0.989 3.846 6.851 1.00 89.00 85 GLY A CA 1
ATOM 689 C C . GLY A 1 85 ? -1.734 4.089 5.533 1.00 89.00 85 GLY A C 1
ATOM 690 O O . GLY A 1 85 ? -2.001 3.158 4.767 1.00 89.00 85 GLY A O 1
ATOM 691 N N . GLY A 1 86 ? -2.080 5.353 5.288 1.00 88.69 86 GLY A N 1
ATOM 692 C CA . GLY A 1 86 ? -2.659 5.818 4.026 1.00 88.69 86 GLY A CA 1
ATOM 693 C C . GLY A 1 86 ? -1.628 5.930 2.898 1.00 88.69 86 GLY A C 1
ATOM 694 O O . GLY A 1 86 ? -0.416 5.938 3.126 1.00 88.69 86 GLY A O 1
ATOM 695 N N . LEU A 1 87 ? -2.116 6.031 1.668 1.00 84.12 87 LEU A N 1
ATOM 696 C CA . LEU A 1 87 ? -1.350 6.390 0.486 1.00 84.12 87 LEU A CA 1
ATOM 697 C C . LEU A 1 87 ? -1.185 7.912 0.440 1.00 84.12 87 LEU A C 1
ATOM 699 O O . LEU A 1 87 ? -2.119 8.654 0.155 1.00 84.12 87 LEU A O 1
ATOM 703 N N . SER A 1 88 ? 0.030 8.392 0.695 1.00 71.88 88 SER A N 1
ATOM 704 C CA . SER A 1 88 ? 0.375 9.792 0.442 1.00 71.88 88 SER A CA 1
ATOM 705 C C . SER A 1 88 ? 0.398 10.090 -1.058 1.00 71.88 88 SER A C 1
ATOM 707 O O . SER A 1 88 ? 0.851 9.260 -1.851 1.00 71.88 88 SER A O 1
ATOM 709 N N . SER A 1 89 ? 0.014 11.308 -1.444 1.00 71.12 89 SER A N 1
ATOM 710 C CA . SER A 1 89 ? 0.219 11.802 -2.807 1.00 71.12 89 SER A CA 1
ATOM 711 C C . SER A 1 89 ? 1.709 11.819 -3.159 1.00 71.12 89 SER A C 1
ATOM 713 O O . SER A 1 89 ? 2.524 12.325 -2.385 1.00 71.12 89 SER A O 1
ATOM 715 N N . LEU A 1 90 ? 2.061 11.320 -4.341 1.00 72.56 90 LEU A N 1
ATOM 716 C CA . LEU A 1 90 ? 3.409 11.449 -4.899 1.00 72.56 90 LEU A CA 1
ATOM 717 C C . LEU A 1 90 ? 3.628 12.882 -5.389 1.00 72.56 90 LEU A C 1
ATOM 719 O O . LEU A 1 90 ? 2.803 13.415 -6.119 1.00 72.56 90 LEU A O 1
ATOM 723 N N . SER A 1 91 ? 4.750 13.508 -5.047 1.00 73.44 91 SER A N 1
ATOM 724 C CA . SER A 1 91 ? 5.134 14.789 -5.651 1.00 73.44 91 SER A CA 1
ATOM 725 C C . SER A 1 91 ? 5.601 14.617 -7.106 1.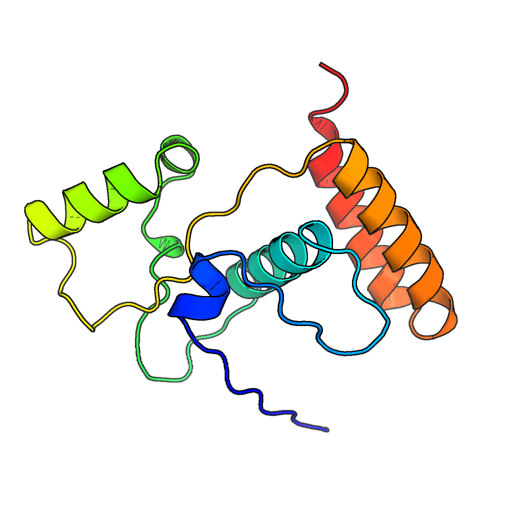00 73.44 91 SER A C 1
ATOM 727 O O . SER A 1 91 ? 6.034 13.541 -7.521 1.00 73.44 91 SER A O 1
ATOM 729 N N . ALA A 1 92 ? 5.581 15.696 -7.898 1.00 75.06 92 ALA A N 1
ATOM 730 C CA . ALA A 1 92 ? 6.063 15.669 -9.287 1.00 75.06 92 ALA A CA 1
ATOM 731 C C . ALA A 1 92 ? 7.534 15.211 -9.413 1.00 75.06 92 ALA A C 1
ATOM 733 O O . ALA A 1 92 ? 7.903 14.541 -10.380 1.00 75.06 92 ALA A O 1
ATOM 734 N N . GLU A 1 93 ? 8.374 15.542 -8.428 1.00 74.00 93 GLU A N 1
ATOM 735 C CA . GLU A 1 93 ? 9.772 15.100 -8.367 1.00 74.00 93 GLU A CA 1
ATOM 736 C C . GLU A 1 93 ? 9.875 13.584 -8.130 1.00 74.00 93 GLU A C 1
ATOM 738 O O . GLU A 1 93 ? 10.646 12.896 -8.803 1.00 74.00 93 GLU A O 1
ATOM 743 N N . GLU A 1 94 ? 9.036 13.042 -7.246 1.00 77.31 94 GLU A N 1
ATOM 744 C CA . GLU A 1 94 ? 8.956 11.604 -6.978 1.00 77.31 94 GLU A CA 1
ATOM 745 C C . GLU A 1 94 ? 8.411 10.831 -8.187 1.00 77.31 94 GLU A C 1
ATOM 747 O O . GLU A 1 94 ? 8.951 9.781 -8.533 1.00 77.31 94 GLU A O 1
ATOM 752 N N . TYR A 1 95 ? 7.426 11.367 -8.918 1.00 77.25 95 TYR A N 1
ATOM 753 C CA . TYR A 1 95 ? 6.962 10.774 -10.182 1.00 77.25 95 TYR A CA 1
ATOM 754 C C . TYR A 1 95 ? 8.074 10.668 -11.228 1.00 77.25 95 TYR A C 1
ATOM 756 O O . TYR A 1 95 ? 8.209 9.641 -11.908 1.00 77.25 95 TYR A O 1
ATOM 764 N N . PHE A 1 96 ? 8.890 11.715 -11.359 1.00 79.12 96 PHE A N 1
ATOM 765 C CA . PHE A 1 96 ? 10.029 11.704 -12.270 1.00 79.12 96 PHE A CA 1
ATOM 766 C C . PHE A 1 96 ? 11.067 10.654 -11.848 1.00 79.12 96 PHE A C 1
ATOM 768 O O . PHE A 1 96 ? 11.494 9.839 -12.673 1.00 79.12 96 PHE A O 1
ATOM 775 N N . GLY A 1 97 ? 11.411 10.613 -10.555 1.00 80.50 97 GLY A N 1
ATOM 776 C CA . GLY A 1 97 ? 12.316 9.612 -9.987 1.00 80.50 97 GLY A CA 1
ATOM 777 C C . GLY A 1 97 ? 11.820 8.177 -10.196 1.00 80.50 97 GLY A C 1
ATOM 778 O O . GLY A 1 97 ? 12.567 7.327 -10.686 1.00 80.50 97 GLY A O 1
ATOM 779 N N . ALA A 1 98 ? 10.538 7.919 -9.919 1.00 79.94 98 ALA A N 1
ATOM 780 C CA . ALA A 1 98 ? 9.882 6.631 -10.142 1.00 79.94 98 ALA A CA 1
ATOM 781 C C . ALA A 1 98 ? 9.979 6.172 -11.599 1.00 79.94 98 ALA A C 1
ATOM 783 O O . ALA A 1 98 ? 10.282 5.010 -11.881 1.00 79.94 98 ALA A O 1
ATOM 784 N N . SER A 1 99 ? 9.714 7.087 -12.529 1.00 81.62 99 SER A N 1
ATOM 785 C CA . SER A 1 99 ? 9.696 6.795 -13.961 1.00 81.62 99 SER A CA 1
ATOM 786 C C . SER A 1 99 ? 11.091 6.435 -14.470 1.00 81.62 99 SER A C 1
ATOM 788 O O . SER A 1 99 ? 11.250 5.447 -15.192 1.00 81.62 99 SER A O 1
ATOM 790 N N . LEU A 1 100 ? 12.118 7.176 -14.036 1.00 83.62 100 LEU A N 1
ATOM 791 C CA . LEU A 1 100 ? 13.511 6.875 -14.367 1.00 83.62 100 LEU A CA 1
ATOM 792 C C . LEU A 1 100 ? 13.951 5.525 -13.784 1.00 83.62 100 LEU A C 1
ATOM 794 O O . LEU A 1 100 ? 14.630 4.747 -14.456 1.00 83.62 100 LEU A O 1
ATOM 798 N N . TRP A 1 101 ? 13.515 5.215 -12.563 1.00 81.94 101 TRP A N 1
ATOM 799 C CA . TRP A 1 101 ? 13.781 3.932 -11.923 1.00 81.94 101 TRP A CA 1
ATOM 800 C C . TRP A 1 101 ? 13.190 2.751 -12.697 1.00 81.94 101 TRP A C 1
ATOM 802 O O . TRP A 1 101 ? 13.879 1.760 -12.955 1.00 81.94 101 TRP A O 1
ATOM 812 N N . GLN A 1 102 ? 11.916 2.847 -13.095 1.00 82.94 102 GLN A N 1
ATOM 813 C CA . GLN A 1 102 ? 11.277 1.796 -13.891 1.00 82.94 102 GLN A CA 1
ATOM 814 C C . GLN A 1 102 ? 11.970 1.621 -15.244 1.00 82.94 102 GLN A C 1
ATOM 816 O O . GLN A 1 102 ? 12.160 0.485 -15.679 1.00 82.94 102 GLN A O 1
ATOM 821 N N . LEU A 1 103 ? 12.425 2.713 -15.868 1.00 83.88 103 LEU A N 1
ATOM 822 C CA . LEU A 1 103 ? 13.211 2.651 -17.098 1.00 83.88 103 LEU A CA 1
ATOM 823 C C . LEU A 1 103 ? 14.548 1.923 -16.889 1.00 83.88 103 LEU A C 1
ATOM 825 O O . LEU A 1 103 ? 14.921 1.086 -17.702 1.00 83.88 103 LEU A O 1
ATOM 829 N N . TYR A 1 104 ? 15.251 2.172 -15.783 1.00 84.00 104 TYR A N 1
ATOM 830 C CA . TYR A 1 104 ? 16.479 1.436 -15.467 1.00 84.00 104 TYR A CA 1
ATOM 831 C C . TYR A 1 104 ? 16.212 -0.068 -15.277 1.00 84.00 104 TYR A C 1
ATOM 833 O O . TYR A 1 104 ? 16.897 -0.909 -15.858 1.00 84.00 104 TYR A O 1
ATOM 841 N N . LYS A 1 105 ? 15.153 -0.428 -14.539 1.00 81.38 105 LYS A N 1
ATOM 842 C CA . LYS A 1 105 ? 14.745 -1.830 -14.328 1.00 81.38 105 LYS A CA 1
ATOM 843 C C . LYS A 1 105 ? 14.209 -2.517 -15.590 1.00 81.38 105 LYS A C 1
ATOM 845 O O . LYS A 1 105 ? 14.144 -3.749 -15.623 1.00 81.38 105 LYS A O 1
ATOM 850 N N . SER A 1 106 ? 13.858 -1.766 -16.638 1.00 87.06 106 SER A N 1
ATOM 851 C CA . SER A 1 106 ? 13.374 -2.335 -17.901 1.00 87.06 106 SER A CA 1
ATOM 852 C C . SER A 1 106 ? 14.449 -3.118 -18.653 1.00 87.06 106 SER A C 1
ATOM 854 O O . SER A 1 106 ? 14.100 -3.924 -19.512 1.00 87.06 106 SER A O 1
ATOM 856 N N . ILE A 1 107 ? 15.731 -2.887 -18.346 1.00 86.69 107 ILE A N 1
ATOM 857 C CA . ILE A 1 107 ? 16.859 -3.622 -18.933 1.00 86.69 107 ILE A CA 1
ATOM 858 C C . ILE A 1 107 ? 16.742 -5.116 -18.602 1.00 86.69 107 ILE A C 1
ATOM 860 O O . ILE A 1 107 ? 16.871 -5.953 -19.494 1.00 86.69 107 ILE A O 1
ATOM 864 N N . ASP A 1 108 ? 16.417 -5.438 -17.348 1.00 86.12 108 ASP A N 1
ATOM 865 C CA . ASP A 1 108 ? 16.290 -6.821 -16.877 1.00 86.12 108 ASP A CA 1
ATOM 866 C C . ASP A 1 108 ? 14.853 -7.356 -16.990 1.00 86.12 108 ASP A C 1
ATOM 868 O O . ASP A 1 108 ? 14.636 -8.551 -17.195 1.00 86.12 108 ASP A O 1
ATOM 872 N N . SER A 1 109 ? 13.841 -6.488 -16.846 1.00 86.50 109 SER A N 1
ATOM 873 C CA . SER A 1 109 ? 12.426 -6.882 -16.864 1.00 86.50 109 SER A CA 1
ATOM 874 C C . SER A 1 109 ? 11.549 -5.883 -17.637 1.00 86.50 109 SER A C 1
ATOM 876 O O . SER A 1 109 ? 10.808 -5.096 -17.037 1.00 86.50 109 SER A O 1
ATOM 878 N N . PRO A 1 110 ? 11.577 -5.915 -18.984 1.00 87.69 110 PRO A N 1
ATOM 879 C CA . PRO A 1 110 ? 10.943 -4.888 -19.813 1.00 87.69 110 PRO A CA 1
ATOM 880 C C . PRO A 1 110 ? 9.420 -4.852 -19.658 1.00 87.69 110 PRO A C 1
ATOM 882 O O . PRO A 1 110 ? 8.833 -3.781 -19.544 1.00 87.69 110 PRO A O 1
ATOM 885 N N . TYR A 1 111 ? 8.764 -6.012 -19.583 1.00 86.88 111 TYR A N 1
ATOM 886 C CA . TYR A 1 111 ? 7.305 -6.077 -19.460 1.00 86.88 111 TYR A CA 1
ATOM 887 C C . TYR A 1 111 ? 6.796 -5.526 -18.123 1.00 86.88 111 TYR A C 1
ATOM 889 O O . TYR A 1 111 ? 5.818 -4.782 -18.097 1.00 86.88 111 TYR A O 1
ATOM 897 N N . LYS A 1 112 ? 7.467 -5.862 -17.010 1.00 84.75 112 LYS A N 1
ATOM 898 C CA . LYS A 1 112 ? 7.095 -5.357 -15.680 1.00 84.75 112 LYS A CA 1
ATOM 899 C C . LYS A 1 112 ? 7.296 -3.845 -15.603 1.00 84.75 112 LYS A C 1
ATOM 901 O O . LYS A 1 112 ? 6.435 -3.156 -15.065 1.00 84.75 112 LYS A O 1
ATOM 906 N N . ALA A 1 113 ? 8.393 -3.349 -16.172 1.00 86.50 113 ALA A N 1
ATOM 907 C CA . ALA A 1 113 ? 8.673 -1.922 -16.242 1.00 86.50 113 ALA A CA 1
ATOM 908 C C . ALA A 1 113 ? 7.594 -1.167 -17.030 1.00 86.50 113 ALA A C 1
ATOM 910 O O . ALA A 1 113 ? 7.040 -0.213 -16.501 1.00 86.50 113 ALA A O 1
ATOM 911 N N . VAL A 1 114 ? 7.212 -1.637 -18.226 1.00 88.25 114 VAL A N 1
ATOM 912 C CA . VAL A 1 114 ? 6.157 -0.994 -19.034 1.00 88.25 114 VAL A CA 1
ATOM 913 C C . VAL A 1 114 ? 4.835 -0.895 -18.270 1.00 88.25 114 VAL A C 1
ATOM 915 O O . VAL A 1 114 ? 4.232 0.173 -18.243 1.00 88.25 114 VAL A O 1
ATOM 918 N N . LEU A 1 115 ? 4.395 -1.971 -17.607 1.00 87.44 115 LEU A N 1
ATOM 919 C CA . LEU A 1 115 ? 3.154 -1.942 -16.821 1.00 87.44 115 LEU A CA 1
ATOM 920 C C . LEU A 1 115 ? 3.221 -0.931 -15.670 1.00 87.44 115 LEU A C 1
ATOM 922 O O . LEU A 1 115 ? 2.254 -0.211 -15.430 1.00 87.44 115 LEU A O 1
ATOM 926 N N . LYS A 1 116 ? 4.361 -0.854 -14.975 1.00 86.25 116 LYS A N 1
ATOM 927 C CA . LYS A 1 116 ? 4.560 0.111 -13.887 1.00 86.25 116 LYS A CA 1
ATOM 928 C C . LYS A 1 116 ? 4.651 1.547 -14.397 1.00 86.25 116 LYS A C 1
ATOM 930 O O . LYS A 1 116 ? 4.112 2.438 -13.754 1.00 86.25 116 LYS A O 1
ATOM 935 N N . THR A 1 117 ? 5.267 1.776 -15.553 1.00 85.06 117 THR A N 1
ATOM 936 C CA . THR A 1 117 ? 5.322 3.099 -16.185 1.00 85.06 117 THR A CA 1
ATOM 937 C C . THR A 1 117 ? 3.942 3.570 -16.641 1.00 85.06 117 THR A C 1
ATOM 939 O O . THR A 1 117 ? 3.598 4.714 -16.376 1.00 85.06 117 THR A O 1
ATOM 942 N N . LEU A 1 118 ? 3.125 2.707 -17.256 1.00 85.88 118 LEU A N 1
ATOM 943 C CA . LEU A 1 118 ? 1.748 3.057 -17.642 1.00 85.88 118 LEU A CA 1
ATOM 944 C C . LEU A 1 118 ? 0.873 3.390 -16.428 1.00 85.88 118 LEU A C 1
ATOM 946 O O . LEU A 1 118 ? 0.038 4.285 -1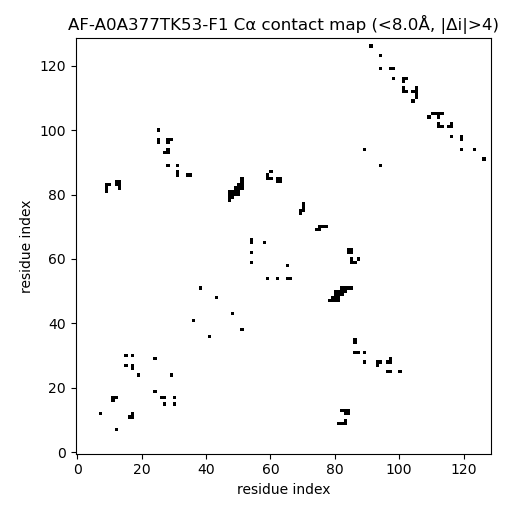6.479 1.00 85.88 118 LEU A O 1
ATOM 950 N N . LEU A 1 119 ? 1.073 2.680 -15.317 1.00 84.94 119 LEU A N 1
ATOM 951 C CA . LEU A 1 119 ? 0.392 3.003 -14.069 1.00 84.94 119 LEU A CA 1
ATOM 952 C C . LEU A 1 119 ? 0.808 4.379 -13.530 1.00 84.94 119 LEU A C 1
ATOM 954 O O . LEU A 1 119 ? -0.052 5.174 -13.168 1.00 84.94 119 LEU A O 1
ATOM 958 N N . LEU A 1 120 ? 2.115 4.658 -13.491 1.00 83.62 120 LEU A N 1
ATOM 959 C CA . LEU A 1 120 ? 2.638 5.961 -13.072 1.00 83.62 120 LEU A CA 1
ATOM 960 C C . LEU A 1 120 ? 2.109 7.093 -13.961 1.00 83.62 120 LEU A C 1
ATOM 962 O O . LEU A 1 120 ? 1.757 8.150 -13.448 1.00 83.62 120 LEU A O 1
ATOM 966 N N . GLU A 1 121 ? 2.012 6.864 -15.273 1.00 83.81 121 GLU A N 1
ATOM 967 C CA . GLU A 1 121 ? 1.413 7.813 -16.214 1.00 83.81 121 GLU A CA 1
ATOM 968 C C . GLU A 1 121 ? -0.051 8.101 -15.855 1.00 83.81 121 GLU A C 1
ATOM 970 O O . GLU A 1 121 ? -0.432 9.267 -15.751 1.00 83.81 121 GLU A O 1
ATOM 975 N N . ALA A 1 122 ? -0.857 7.065 -15.603 1.00 82.94 122 ALA A N 1
ATOM 976 C CA . ALA A 1 122 ? -2.258 7.234 -15.219 1.00 82.94 122 ALA A CA 1
ATOM 977 C C . ALA A 1 122 ? -2.418 8.066 -13.935 1.00 82.94 122 ALA A C 1
ATOM 979 O O . ALA A 1 122 ? -3.338 8.875 -13.846 1.00 82.94 122 ALA A O 1
ATOM 980 N N . TYR A 1 123 ? -1.506 7.909 -12.972 1.00 77.94 123 TYR A N 1
ATOM 981 C CA . TYR A 1 123 ? -1.483 8.706 -11.742 1.00 77.94 123 TYR A CA 1
ATOM 982 C C . TYR A 1 123 ? -0.979 10.142 -11.971 1.00 77.94 123 TYR A C 1
ATOM 984 O O . TYR A 1 123 ? -1.393 11.068 -11.282 1.00 77.94 123 TYR A O 1
ATOM 992 N N . SER A 1 124 ? -0.131 10.361 -12.980 1.00 73.75 124 SER A N 1
ATOM 993 C CA . SER A 1 124 ? 0.384 11.693 -13.323 1.00 73.75 124 SER A CA 1
ATOM 994 C C . SER A 1 124 ? -0.629 12.606 -14.024 1.00 73.75 124 SER A C 1
ATOM 996 O O . SER A 1 124 ? -0.340 13.786 -14.203 1.00 73.75 124 SER A O 1
ATOM 998 N N . TRP A 1 125 ? -1.812 12.098 -14.400 1.00 68.88 125 TRP A N 1
ATOM 999 C CA . TRP A 1 125 ? -2.865 12.885 -15.062 1.00 68.88 125 TRP A CA 1
ATOM 1000 C C . TRP A 1 125 ? -3.324 14.103 -14.239 1.00 68.88 125 TRP A C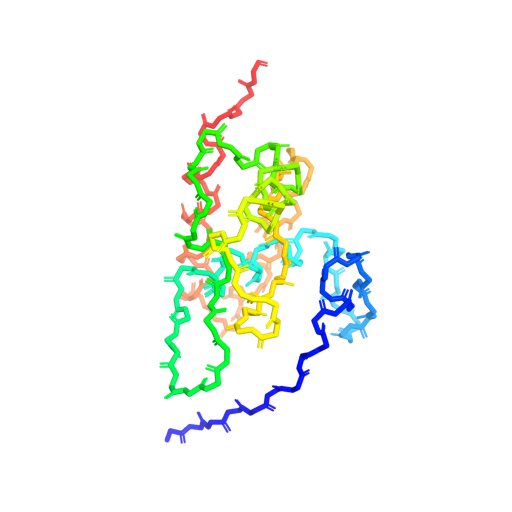 1
ATOM 1002 O O . TRP A 1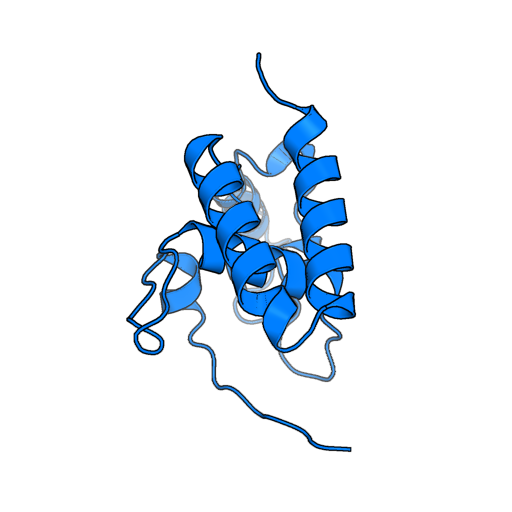 125 ? -3.887 15.051 -14.781 1.00 68.88 125 TRP A O 1
ATOM 1012 N N . GLU A 1 126 ? -3.048 14.106 -12.937 1.00 65.38 126 GLU A N 1
ATOM 1013 C CA . GLU A 1 126 ? -3.321 15.218 -12.025 1.00 65.38 126 GLU A CA 1
ATOM 1014 C C . GLU A 1 126 ? -2.280 16.362 -12.105 1.00 65.38 126 GLU A C 1
ATOM 1016 O O . GLU A 1 126 ? -2.424 17.364 -11.403 1.00 65.38 126 GLU A O 1
ATOM 1021 N N . TYR A 1 127 ? -1.258 16.258 -12.974 1.00 62.94 127 TYR A N 1
ATOM 1022 C CA . TYR A 1 127 ? -0.172 17.238 -13.126 1.00 62.94 127 TYR A CA 1
ATOM 1023 C C . TYR A 1 127 ? -0.020 17.815 -14.551 1.00 62.94 127 TYR A C 1
ATOM 1025 O O . TYR A 1 127 ? -0.225 17.106 -15.538 1.00 62.94 127 TYR A O 1
ATOM 1033 N N . PRO A 1 128 ? 0.487 19.062 -14.685 1.00 63.69 128 PRO A N 1
ATOM 1034 C CA . PRO A 1 128 ? 0.631 20.066 -13.627 1.00 63.69 128 PRO A CA 1
ATOM 1035 C C . PRO A 1 128 ? -0.726 20.702 -13.275 1.00 63.69 128 PRO A C 1
ATOM 1037 O O . PRO A 1 128 ? -1.610 20.774 -14.129 1.00 63.69 128 PRO A O 1
ATOM 1040 N N . GLN A 1 129 ? -0.866 21.194 -12.041 1.00 53.94 129 GLN A N 1
ATOM 1041 C CA . GLN A 1 129 ? -1.918 22.157 -11.688 1.00 53.94 129 GLN A CA 1
ATOM 1042 C C . GLN A 1 129 ? -1.535 23.576 -12.122 1.00 53.94 129 GLN A C 1
ATOM 1044 O O . GLN A 1 129 ? -0.323 23.901 -12.073 1.00 53.94 129 GLN A O 1
#

Secondary structure (DSSP, 8-state):
---------HHHHHTT-----SS---THHHHHHHHHHHHHH----SSSEESGGGS-GGGGGGHHHHHHHHHHTTSSPTTSEE-----PPPPHHHHHHHHHHHHHHTTT-HHHHHHHHHHHHHHHTT---

Sequence (129 aa):
MEVSFFLIDENRFRHNESGSLGGEDCGSTQHILLLDEFYRTAVRLAGKRILWNMVPCDEEEHYDDYVMGLYAQGVLTPNEWLDLGGLSSLSAEEYFGASLWQLYKSIDSPYKAVLKTLLLEAYSWEYPQ

Foldseek 3Di:
DDDDDDDDDLVCLQVQVPDPPDDQDLRSLVSLLVVVCCVVDPDDPDAAAEPQVVADPVCLVVFVVVVVVCVVVVVDDPRRYRYSHGRDQDDPVSLVSQLVSLVVCCVVPVVVSVVSNVVSVVSCPPPDD

pLDDT: mean 80.95, std 14.3, range [36.88, 96.88]

Organism: Klebsiella pneumoniae (NCBI:txid573)

InterPro domains:
  IPR000274 Adenylate cyclase, class-I [PTHR38760] (1-129)
  IPR024685 Adenylate cyclase class-I, N-terminal domain [PF12633] (1-52)
  IPR024686 Adenylate cyclase class-I, conserved site [PS01092] (94-105)
  IPR060002 Adenylate cyclase, class-I, second domain [PF01295] (90-129)

Nearest PDB structures (foldseek):
  8c2s-assembly1_o  TM=2.450E-01  e=7.436E+00  Mus musculus